Protein AF-A0A971C1N2-F1 (afdb_monomer_lite)

Sequence (74 aa):
MGDCQLESAAKT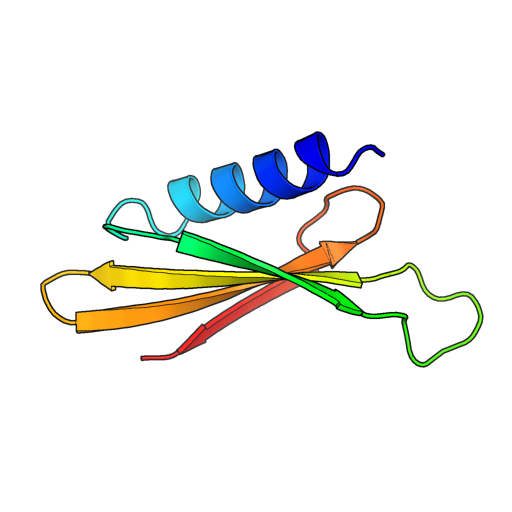YLQRHFPNLEGADPVRTERQAKTPGAPRQHVFDYTGTINGTTQRVRLVLDDTGKVVKAAVSR

Secondary structure (DSSP, 8-state):
--HHHHHHHHHHHHHHH-TT-EEEEEEEEEE--SSTTPPPEEEEEEEEEETTEEEEEEEEEETTS-EEEEEEE-

Foldseek 3Di:
DDPVLLVVLVVVVCCVPPVQFAPFDWDWDKAQDPDPPDFTKIWTWTWGDHPNRIKIKIFIAGPVSDGPDIDIDD

Structure (mmCIF, N/CA/C/O backbone):
data_AF-A0A971C1N2-F1
#
_entry.id   AF-A0A971C1N2-F1
#
loop_
_atom_site.group_PDB
_atom_site.id
_atom_site.type_symbol
_atom_site.label_atom_id
_atom_site.label_alt_id
_atom_site.label_comp_id
_atom_site.label_asym_id
_atom_site.label_entity_id
_atom_site.label_seq_id
_atom_site.pdbx_PDB_ins_code
_atom_site.Cartn_x
_atom_site.Cartn_y
_atom_site.Cartn_z
_atom_site.occupancy
_atom_site.B_iso_or_equiv
_atom_site.auth_seq_id
_atom_site.auth_comp_id
_atom_site.auth_asym_id
_atom_site.auth_atom_id
_atom_site.pdbx_PDB_model_num
ATOM 1 N N . MET A 1 1 ? 11.479 7.645 -12.874 1.00 58.44 1 MET A N 1
ATOM 2 C CA . MET A 1 1 ? 10.431 8.225 -12.007 1.00 58.44 1 MET A CA 1
ATOM 3 C C . MET A 1 1 ? 11.054 8.461 -10.641 1.00 58.44 1 MET A C 1
ATOM 5 O O . MET A 1 1 ? 11.814 7.605 -10.214 1.00 58.44 1 MET A O 1
ATOM 9 N N . GLY A 1 2 ? 10.848 9.622 -10.015 1.00 62.97 2 GLY A N 1
ATOM 10 C CA . GLY A 1 2 ? 11.440 9.912 -8.700 1.00 62.97 2 GLY A CA 1
ATOM 11 C C . GLY A 1 2 ? 10.672 9.242 -7.559 1.00 62.97 2 GLY A C 1
ATOM 12 O O . GLY A 1 2 ? 9.466 9.017 -7.676 1.00 62.97 2 GLY A O 1
ATOM 13 N N . ASP A 1 3 ? 11.355 8.976 -6.448 1.00 68.56 3 ASP A N 1
ATOM 14 C CA . ASP A 1 3 ? 10.815 8.322 -5.247 1.00 68.56 3 ASP A CA 1
ATOM 15 C C . ASP A 1 3 ? 9.512 8.962 -4.725 1.00 68.56 3 ASP A C 1
ATOM 17 O O . ASP A 1 3 ? 8.577 8.256 -4.344 1.00 68.56 3 ASP A O 1
ATOM 21 N N . CYS A 1 4 ? 9.391 10.292 -4.818 1.00 74.00 4 CYS A N 1
ATOM 22 C CA . CYS A 1 4 ? 8.190 11.034 -4.419 1.00 74.00 4 CYS A CA 1
ATOM 23 C C . CYS A 1 4 ? 6.941 10.703 -5.258 1.00 74.00 4 CYS A C 1
ATOM 25 O O . CYS A 1 4 ? 5.822 10.751 -4.743 1.00 74.00 4 CYS A O 1
ATOM 27 N N . GLN A 1 5 ? 7.094 10.373 -6.548 1.00 81.81 5 GLN A N 1
ATOM 28 C CA . GLN A 1 5 ? 5.951 10.047 -7.415 1.00 81.81 5 GLN A CA 1
ATOM 29 C C . GLN A 1 5 ? 5.387 8.659 -7.102 1.00 81.81 5 GLN A C 1
ATOM 31 O O . GLN A 1 5 ? 4.170 8.486 -7.073 1.00 81.81 5 GLN A O 1
ATOM 36 N N . LEU A 1 6 ? 6.262 7.691 -6.813 1.00 85.19 6 LEU A N 1
ATOM 37 C CA . LEU A 1 6 ? 5.869 6.334 -6.424 1.00 85.19 6 LEU A CA 1
ATOM 38 C C . LEU A 1 6 ? 5.118 6.338 -5.092 1.00 85.19 6 LEU A C 1
ATOM 40 O O . LEU A 1 6 ? 4.053 5.733 -4.978 1.00 85.19 6 LEU A O 1
ATOM 44 N N . GLU A 1 7 ? 5.630 7.075 -4.104 1.00 84.81 7 GLU A N 1
ATOM 45 C CA . GLU A 1 7 ? 4.954 7.218 -2.815 1.00 84.81 7 GLU A CA 1
ATOM 46 C C . GLU A 1 7 ? 3.589 7.904 -2.961 1.00 84.81 7 GLU A C 1
ATOM 48 O O . GLU A 1 7 ? 2.607 7.465 -2.361 1.00 84.81 7 GLU A O 1
ATOM 53 N N . SER A 1 8 ? 3.499 8.936 -3.805 1.00 87.94 8 SER A N 1
ATOM 54 C CA . SER A 1 8 ? 2.231 9.619 -4.088 1.00 87.94 8 SER A CA 1
ATOM 55 C C . SER A 1 8 ? 1.214 8.685 -4.748 1.00 87.94 8 SER A C 1
ATOM 57 O O . SER A 1 8 ? 0.042 8.687 -4.365 1.00 87.94 8 SER A O 1
ATOM 59 N N . ALA A 1 9 ? 1.643 7.847 -5.697 1.00 89.19 9 ALA A N 1
ATOM 60 C CA . ALA A 1 9 ? 0.783 6.857 -6.344 1.00 89.19 9 ALA A CA 1
ATOM 61 C C . ALA A 1 9 ? 0.280 5.801 -5.346 1.00 89.19 9 ALA A C 1
ATOM 63 O O . ALA A 1 9 ? -0.914 5.494 -5.317 1.00 89.19 9 ALA A O 1
ATOM 64 N N . ALA A 1 10 ? 1.165 5.299 -4.482 1.00 88.88 10 ALA A N 1
ATOM 65 C CA . ALA A 1 10 ? 0.818 4.335 -3.444 1.00 88.88 10 ALA A CA 1
ATOM 66 C C . ALA A 1 10 ? -0.155 4.935 -2.407 1.00 88.88 10 ALA A C 1
ATOM 68 O O . ALA A 1 10 ? -1.181 4.322 -2.108 1.00 88.88 10 ALA A O 1
ATOM 69 N N . LYS A 1 11 ? 0.085 6.173 -1.947 1.00 87.81 11 LYS A N 1
ATOM 70 C CA . LYS A 1 11 ? -0.829 6.913 -1.055 1.00 87.81 11 LYS A CA 1
ATOM 71 C C . LYS A 1 11 ? -2.192 7.160 -1.701 1.00 87.81 11 LYS A C 1
ATOM 73 O O . LYS A 1 11 ? -3.214 6.926 -1.064 1.00 87.81 11 LYS A O 1
ATOM 78 N N . THR A 1 12 ? -2.221 7.569 -2.970 1.00 90.69 12 THR A N 1
ATOM 79 C CA . THR A 1 12 ? -3.472 7.804 -3.714 1.00 90.69 12 THR A CA 1
ATOM 80 C C . THR A 1 12 ? -4.290 6.518 -3.836 1.00 90.69 12 THR A C 1
ATOM 82 O O . THR A 1 12 ? -5.501 6.521 -3.616 1.00 90.69 12 THR A O 1
ATOM 85 N N . TYR A 1 13 ? -3.634 5.397 -4.151 1.00 91.12 13 TYR A N 1
ATOM 86 C CA . TYR A 1 13 ? -4.289 4.092 -4.207 1.00 91.12 13 TYR A CA 1
ATOM 87 C C . TYR A 1 13 ? -4.856 3.695 -2.839 1.00 91.12 13 TYR A C 1
ATOM 89 O O . TYR A 1 13 ? -6.010 3.275 -2.742 1.00 91.12 13 TYR A O 1
ATOM 97 N N . LEU A 1 14 ? -4.068 3.877 -1.777 1.00 88.94 14 LEU A N 1
ATOM 98 C CA . LEU A 1 14 ? -4.480 3.575 -0.413 1.00 88.94 14 LEU A CA 1
ATOM 99 C C . LEU A 1 14 ? -5.703 4.395 0.007 1.00 88.94 14 LEU A C 1
ATOM 101 O O . LEU A 1 14 ? -6.681 3.815 0.455 1.00 88.94 14 LEU A O 1
ATOM 105 N N . GLN A 1 15 ? -5.696 5.712 -0.205 1.00 88.69 15 GLN A N 1
ATOM 106 C CA . GLN A 1 15 ? -6.825 6.586 0.134 1.00 88.69 15 GLN A CA 1
ATOM 107 C C . GLN A 1 15 ? -8.096 6.230 -0.645 1.00 88.69 15 GLN A C 1
ATOM 109 O O . GLN A 1 15 ? -9.197 6.313 -0.109 1.00 88.69 15 GLN A O 1
ATOM 114 N N . ARG A 1 16 ? -7.957 5.800 -1.905 1.00 90.75 16 ARG A N 1
ATOM 115 C CA . ARG A 1 16 ? -9.098 5.424 -2.747 1.00 90.75 16 ARG A CA 1
ATOM 116 C C . ARG A 1 16 ? -9.732 4.093 -2.339 1.00 90.75 16 ARG A C 1
ATOM 118 O O . ARG A 1 16 ? -10.949 3.962 -2.412 1.00 90.75 16 ARG A O 1
ATOM 125 N N . HIS A 1 17 ? -8.921 3.104 -1.964 1.00 89.00 17 HIS A N 1
ATOM 126 C CA . HIS A 1 17 ? -9.391 1.744 -1.667 1.00 89.00 17 HIS A CA 1
ATOM 127 C C . HIS A 1 17 ? -9.582 1.470 -0.167 1.00 89.00 17 HIS A C 1
ATOM 129 O O . HIS A 1 17 ? -10.383 0.615 0.200 1.00 89.00 17 HIS A O 1
ATOM 135 N N . PHE A 1 18 ? -8.883 2.212 0.690 1.00 87.31 18 PHE A N 1
ATOM 136 C CA . PHE A 1 18 ? -8.908 2.109 2.150 1.00 87.31 18 PHE A CA 1
ATOM 137 C C . PHE A 1 18 ? -9.076 3.500 2.788 1.00 87.31 18 PHE A C 1
ATOM 139 O O . PHE A 1 18 ? -8.231 3.916 3.582 1.00 87.31 18 PHE A O 1
ATOM 146 N N . PRO A 1 19 ? -10.166 4.233 2.479 1.00 85.88 19 PRO A N 1
ATOM 147 C CA . PRO A 1 19 ? -10.379 5.593 2.989 1.00 85.88 19 PRO A CA 1
ATOM 148 C C . PRO A 1 19 ? -10.500 5.661 4.519 1.00 85.88 19 PRO A C 1
ATOM 150 O O . PRO A 1 19 ? -10.277 6.711 5.105 1.00 85.88 19 PRO A O 1
ATOM 153 N N . ASN A 1 20 ? -10.827 4.536 5.161 1.00 87.19 20 ASN A N 1
ATOM 154 C CA . ASN A 1 20 ? -11.019 4.432 6.608 1.00 87.19 20 ASN A CA 1
ATOM 155 C C . ASN A 1 20 ? -9.747 4.009 7.363 1.00 87.19 20 ASN A C 1
ATOM 157 O O . ASN A 1 20 ? -9.823 3.740 8.558 1.00 87.19 20 ASN A O 1
ATOM 161 N N . LEU A 1 21 ? -8.613 3.840 6.671 1.00 85.38 21 LEU A N 1
ATOM 162 C CA . LEU A 1 21 ? -7.357 3.434 7.297 1.00 85.38 21 LEU A CA 1
ATOM 163 C C . LEU A 1 21 ? -6.715 4.636 7.996 1.00 85.38 21 LEU A C 1
ATOM 165 O O . LEU A 1 21 ? -6.129 5.504 7.351 1.00 85.38 21 LEU A O 1
ATOM 169 N N . GLU A 1 22 ? -6.809 4.665 9.320 1.00 83.31 22 GLU A N 1
ATOM 170 C CA . GLU A 1 22 ? -6.224 5.719 10.147 1.00 83.31 22 GLU A CA 1
ATOM 171 C C . GLU A 1 22 ? -4.778 5.385 10.528 1.00 83.31 22 GLU A C 1
ATOM 173 O O . GLU A 1 22 ? -4.455 4.230 10.816 1.00 83.31 22 GLU A O 1
ATOM 178 N N . GLY A 1 23 ? -3.903 6.397 10.551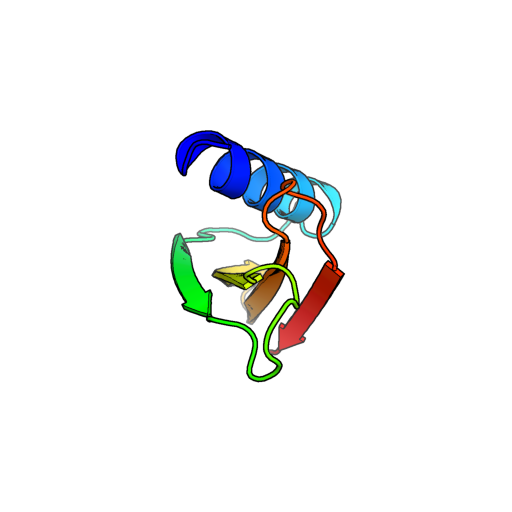 1.00 71.50 23 GLY A N 1
ATOM 179 C CA . GLY A 1 23 ? -2.509 6.238 10.987 1.00 71.50 23 GLY A CA 1
ATOM 180 C C . GLY A 1 23 ? -1.660 5.365 10.062 1.00 71.50 23 GLY A C 1
ATOM 181 O O . GLY A 1 23 ? -0.844 4.592 10.543 1.00 71.50 23 GLY A O 1
ATOM 182 N N . ALA A 1 24 ? -1.887 5.442 8.748 1.00 75.19 24 ALA A N 1
ATOM 183 C CA . ALA A 1 24 ? -1.180 4.638 7.758 1.00 75.19 24 ALA A CA 1
ATOM 184 C C . ALA A 1 24 ? 0.270 5.113 7.540 1.00 75.19 24 ALA A C 1
ATOM 186 O O . ALA A 1 24 ? 0.543 5.853 6.593 1.00 75.19 24 ALA A O 1
ATOM 187 N N . ASP A 1 25 ? 1.201 4.666 8.382 1.00 76.94 25 ASP A N 1
ATOM 188 C CA . ASP A 1 25 ? 2.632 4.921 8.185 1.00 76.94 25 ASP A CA 1
ATOM 189 C C . ASP A 1 25 ? 3.195 4.027 7.063 1.00 76.94 25 ASP A C 1
ATOM 191 O O . ASP A 1 25 ? 3.124 2.795 7.167 1.00 76.94 25 ASP A O 1
ATOM 195 N N . PRO A 1 26 ? 3.736 4.605 5.970 1.00 79.50 26 PRO A N 1
ATOM 196 C CA . PRO A 1 26 ? 4.338 3.834 4.892 1.00 79.50 26 PRO A CA 1
ATOM 197 C C . PRO A 1 26 ? 5.750 3.375 5.255 1.00 79.50 26 PRO A C 1
ATOM 199 O O . PRO A 1 26 ? 6.667 4.181 5.398 1.00 79.50 26 PRO A O 1
ATOM 202 N N . VAL A 1 27 ? 5.966 2.065 5.270 1.00 83.88 27 VAL A N 1
ATOM 203 C CA . VAL A 1 27 ? 7.300 1.470 5.201 1.00 83.88 27 VAL A CA 1
ATOM 204 C C . VAL A 1 27 ? 7.582 1.115 3.750 1.00 83.88 27 VAL A C 1
ATOM 206 O O . VAL A 1 27 ? 6.947 0.233 3.171 1.00 83.88 27 VAL A O 1
ATOM 209 N N . ARG A 1 28 ? 8.548 1.800 3.138 1.00 82.31 28 ARG A N 1
ATOM 210 C CA . ARG A 1 28 ? 8.973 1.493 1.773 1.00 82.31 28 ARG A CA 1
ATOM 211 C C . ARG A 1 28 ? 10.098 0.467 1.772 1.00 82.31 28 ARG A C 1
ATOM 213 O O . ARG A 1 28 ? 11.045 0.548 2.546 1.00 82.31 28 ARG A O 1
ATOM 220 N N . THR A 1 29 ? 10.019 -0.488 0.858 1.00 82.31 29 THR A N 1
ATOM 221 C CA . THR A 1 29 ? 11.083 -1.449 0.574 1.00 82.31 29 THR A CA 1
ATOM 222 C C . THR A 1 29 ? 11.218 -1.613 -0.932 1.00 82.31 29 THR A C 1
ATOM 224 O O . THR A 1 29 ? 10.273 -2.009 -1.613 1.00 82.31 29 THR A O 1
ATOM 227 N N . GLU A 1 30 ? 12.399 -1.337 -1.473 1.00 81.62 30 GLU A N 1
ATOM 228 C CA . GLU A 1 30 ? 12.694 -1.669 -2.864 1.00 81.62 30 GLU A CA 1
ATOM 229 C C . GLU A 1 30 ? 13.008 -3.167 -2.971 1.00 81.62 30 GLU A C 1
ATOM 231 O O . GLU A 1 30 ? 13.799 -3.717 -2.202 1.00 81.62 30 GLU A O 1
ATOM 236 N N . ARG A 1 31 ? 12.362 -3.848 -3.918 1.00 77.31 31 ARG A N 1
ATOM 237 C CA . ARG A 1 31 ? 12.664 -5.231 -4.277 1.00 77.31 31 ARG A CA 1
ATOM 238 C C . ARG A 1 31 ? 13.118 -5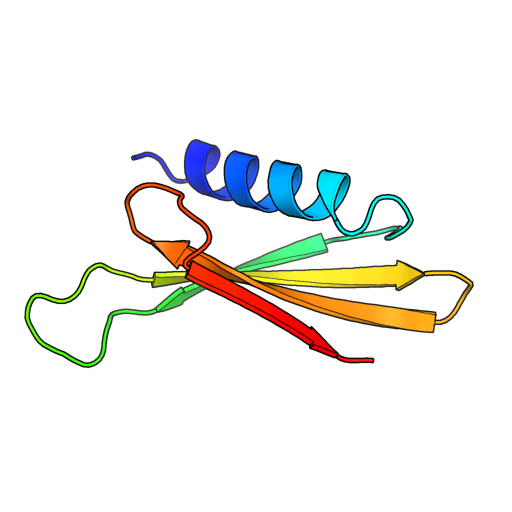.287 -5.722 1.00 77.31 31 ARG A C 1
ATOM 240 O O . ARG A 1 31 ? 12.358 -5.022 -6.654 1.00 77.31 31 ARG A O 1
ATOM 247 N N . GLN A 1 32 ? 14.353 -5.727 -5.911 1.00 71.19 32 GLN A N 1
ATOM 248 C CA . GLN A 1 32 ? 14.825 -6.084 -7.234 1.00 71.19 32 GLN A CA 1
ATOM 249 C C . GLN A 1 32 ? 14.095 -7.349 -7.698 1.00 71.19 32 GLN A C 1
ATOM 251 O O . GLN A 1 32 ? 13.929 -8.309 -6.936 1.00 71.19 32 GLN A O 1
ATOM 256 N N . ALA A 1 33 ? 13.614 -7.340 -8.940 1.00 64.75 33 ALA A N 1
ATOM 257 C CA . ALA A 1 33 ? 13.002 -8.519 -9.520 1.00 64.75 33 ALA A CA 1
ATOM 258 C C . ALA A 1 33 ? 14.028 -9.662 -9.566 1.00 64.75 33 ALA A C 1
ATOM 260 O O . ALA A 1 33 ? 15.182 -9.464 -9.938 1.00 64.75 33 ALA A O 1
ATOM 261 N N . LYS A 1 34 ? 13.599 -10.874 -9.194 1.00 66.94 34 LYS A N 1
ATOM 262 C CA . LYS A 1 34 ? 14.452 -12.077 -9.217 1.00 66.94 34 LYS A CA 1
ATOM 263 C C . LYS A 1 34 ? 14.853 -12.499 -10.637 1.00 66.94 34 LYS A C 1
ATOM 265 O O . LYS A 1 34 ? 15.760 -13.308 -10.794 1.00 66.94 34 LYS A O 1
ATOM 270 N N . THR A 1 35 ? 14.170 -11.970 -11.649 1.00 72.19 35 THR A N 1
ATOM 271 C CA . THR A 1 35 ? 14.385 -12.301 -13.057 1.00 72.19 35 THR A CA 1
ATOM 272 C C . THR A 1 35 ? 15.165 -11.178 -13.747 1.00 72.19 35 THR A C 1
ATOM 274 O O . THR A 1 35 ? 14.729 -10.024 -13.677 1.00 72.19 35 THR A O 1
ATOM 277 N N . PRO A 1 36 ? 16.272 -11.480 -14.451 1.00 66.44 36 PRO A N 1
ATOM 278 C CA . PRO A 1 36 ? 16.984 -10.495 -15.260 1.00 66.44 36 PRO A CA 1
ATOM 279 C C . PRO A 1 36 ? 16.050 -9.879 -16.312 1.00 66.44 36 PRO A C 1
ATOM 281 O O . PRO A 1 36 ? 15.393 -10.603 -17.056 1.00 66.44 36 PRO A O 1
ATOM 284 N N . GLY A 1 37 ? 15.973 -8.547 -16.361 1.00 71.00 37 GLY A N 1
ATOM 285 C CA . GLY A 1 37 ? 15.135 -7.808 -17.316 1.00 71.00 37 GLY A CA 1
ATOM 286 C C . GLY A 1 37 ? 13.693 -7.538 -16.868 1.00 71.00 37 GLY A C 1
ATOM 287 O O . GLY A 1 37 ? 12.975 -6.823 -17.562 1.00 71.00 37 GLY A O 1
ATOM 288 N N . ALA A 1 38 ? 13.260 -8.050 -15.712 1.00 73.50 38 ALA A N 1
ATOM 289 C CA . ALA A 1 38 ? 11.967 -7.675 -15.146 1.00 73.50 38 ALA A CA 1
ATOM 290 C C . ALA A 1 38 ? 12.035 -6.283 -14.476 1.00 73.50 38 ALA A C 1
ATOM 292 O O . ALA A 1 38 ? 13.062 -5.948 -13.874 1.00 73.50 38 ALA A O 1
ATOM 293 N N . PRO A 1 39 ? 10.961 -5.472 -14.565 1.00 74.25 39 PRO A N 1
ATOM 294 C CA . PRO A 1 39 ? 10.914 -4.151 -13.940 1.00 74.25 39 PRO A CA 1
ATOM 295 C C . PRO A 1 39 ? 11.092 -4.265 -12.424 1.00 74.25 39 PRO A C 1
ATOM 297 O O . PRO A 1 39 ? 10.643 -5.239 -11.806 1.00 74.25 39 PRO A O 1
ATOM 300 N N . ARG A 1 40 ? 11.759 -3.280 -11.814 1.00 82.19 40 ARG A N 1
ATOM 301 C CA . ARG A 1 40 ? 11.948 -3.244 -10.362 1.00 82.19 40 ARG A CA 1
ATOM 302 C C . ARG A 1 40 ? 10.592 -3.061 -9.696 1.00 82.19 40 ARG A C 1
ATOM 304 O O . ARG A 1 40 ? 9.675 -2.446 -10.242 1.00 82.19 40 ARG A O 1
ATOM 311 N N . GLN A 1 41 ? 10.471 -3.636 -8.506 1.00 88.31 41 GLN A N 1
ATOM 312 C CA . GLN A 1 41 ? 9.250 -3.573 -7.726 1.00 88.31 41 GLN A CA 1
ATOM 313 C C . GLN A 1 41 ? 9.480 -2.725 -6.482 1.00 88.31 41 GLN A C 1
ATOM 315 O O . GLN A 1 41 ? 10.385 -2.975 -5.690 1.00 88.31 41 GLN A O 1
ATOM 320 N N . HIS A 1 42 ? 8.615 -1.743 -6.287 1.00 89.06 42 HIS A N 1
ATOM 321 C CA . HIS A 1 42 ? 8.606 -0.869 -5.124 1.00 89.06 42 HIS A CA 1
ATOM 322 C C . HIS A 1 42 ? 7.484 -1.323 -4.203 1.00 89.06 42 HIS A C 1
ATOM 324 O O . HIS A 1 42 ? 6.308 -1.235 -4.552 1.00 89.06 42 HIS A O 1
ATOM 330 N N . VAL A 1 43 ? 7.843 -1.862 -3.043 1.00 90.25 43 VAL A N 1
ATOM 331 C CA . VAL A 1 43 ? 6.883 -2.342 -2.050 1.00 90.25 43 VAL A CA 1
ATOM 332 C C . VAL A 1 43 ? 6.633 -1.238 -1.029 1.00 90.25 43 VAL A C 1
ATOM 334 O O . VAL A 1 43 ? 7.575 -0.671 -0.483 1.00 90.25 43 VAL A O 1
ATOM 337 N N . PHE A 1 44 ? 5.367 -0.952 -0.762 1.00 90.62 44 PHE A N 1
ATOM 338 C CA . PHE A 1 44 ? 4.907 -0.028 0.263 1.00 90.62 44 PHE A CA 1
ATOM 339 C C . PHE A 1 44 ? 4.020 -0.798 1.236 1.00 90.62 44 PHE A C 1
ATOM 341 O O . PHE A 1 44 ? 2.943 -1.263 0.870 1.00 90.62 44 PHE A O 1
ATOM 348 N N . ASP A 1 45 ? 4.492 -0.964 2.462 1.00 90.44 45 ASP A N 1
ATOM 349 C CA . ASP A 1 45 ? 3.762 -1.583 3.558 1.00 90.44 45 ASP A CA 1
ATOM 350 C C . ASP A 1 45 ? 3.164 -0.481 4.436 1.00 90.44 45 ASP A C 1
ATOM 352 O O . ASP A 1 45 ? 3.882 0.223 5.136 1.00 90.44 45 ASP A O 1
ATOM 356 N N . TYR A 1 46 ? 1.846 -0.327 4.402 1.00 89.25 46 TYR A N 1
ATOM 357 C CA . TYR A 1 46 ? 1.104 0.581 5.268 1.00 89.25 46 TYR A CA 1
ATOM 358 C C . TYR A 1 46 ? 0.564 -0.198 6.455 1.00 89.25 46 TYR A C 1
ATOM 360 O O . TYR A 1 46 ? -0.074 -1.233 6.272 1.00 89.25 46 TYR A O 1
ATOM 368 N N . THR A 1 47 ? 0.778 0.295 7.668 1.00 89.81 47 THR A N 1
ATOM 369 C CA . THR A 1 47 ? 0.094 -0.224 8.859 1.00 89.81 47 THR A CA 1
ATOM 370 C C . THR A 1 47 ? -0.818 0.865 9.372 1.00 89.81 47 THR A C 1
ATOM 372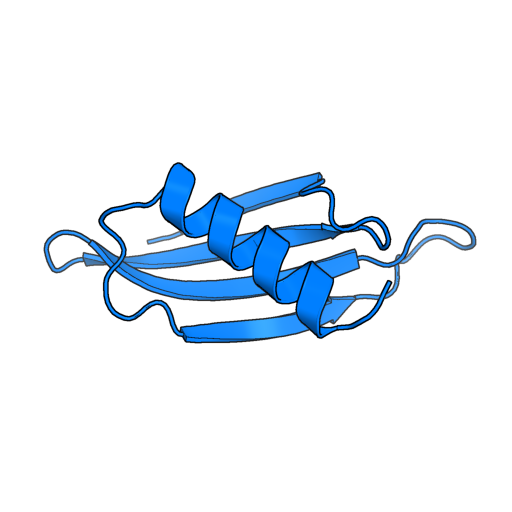 O O . THR A 1 47 ? -0.342 1.963 9.605 1.00 89.81 47 THR A O 1
ATOM 375 N N . GLY A 1 48 ? -2.102 0.577 9.530 1.00 88.94 48 GLY A N 1
ATOM 376 C CA . GLY A 1 48 ? -3.056 1.516 10.107 1.00 88.94 48 GLY A CA 1
ATOM 377 C C . GLY A 1 48 ? -4.160 0.784 10.851 1.00 88.94 48 GLY A C 1
ATOM 378 O O . GLY A 1 48 ? -4.101 -0.432 11.033 1.00 88.94 48 GLY A O 1
ATOM 379 N N . THR A 1 49 ? -5.182 1.514 11.270 1.00 88.50 49 THR A N 1
ATOM 380 C CA . THR A 1 49 ? -6.299 0.970 12.049 1.00 88.50 49 THR A CA 1
ATOM 381 C C . THR A 1 49 ? -7.608 1.275 11.334 1.00 88.50 49 THR A C 1
ATOM 383 O O . THR A 1 49 ? -7.811 2.391 10.874 1.00 88.50 49 THR A O 1
ATOM 386 N N . ILE A 1 50 ? -8.495 0.286 11.211 1.00 86.75 50 ILE A N 1
ATOM 387 C CA . ILE A 1 50 ? -9.854 0.458 10.675 1.00 86.75 50 ILE A CA 1
ATOM 388 C C . ILE A 1 50 ? -10.814 -0.093 11.724 1.00 86.75 50 ILE A C 1
ATOM 390 O O . ILE A 1 50 ? -10.751 -1.281 12.044 1.00 86.75 50 ILE A O 1
ATOM 394 N N . ASN A 1 51 ? -11.701 0.751 12.258 1.00 86.50 51 ASN A N 1
ATOM 395 C CA . ASN A 1 51 ? -12.675 0.373 13.293 1.00 86.50 51 ASN A CA 1
ATOM 396 C C . ASN A 1 51 ? -12.027 -0.334 14.506 1.00 86.50 51 ASN A C 1
ATOM 398 O O . ASN A 1 51 ? -12.519 -1.359 14.974 1.00 86.50 51 ASN A O 1
ATOM 402 N N . GLY A 1 52 ? -10.873 0.160 14.968 1.00 84.75 52 GLY A N 1
ATOM 403 C CA . GLY A 1 52 ? -10.134 -0.423 16.099 1.00 84.75 52 GLY A CA 1
ATOM 404 C C . GLY A 1 52 ? -9.380 -1.725 15.794 1.00 84.75 52 GLY A C 1
ATOM 405 O O . GLY A 1 52 ? -8.743 -2.277 16.685 1.00 84.75 52 GLY A O 1
ATOM 406 N N . THR A 1 53 ? -9.409 -2.212 14.550 1.00 88.12 53 THR A N 1
ATOM 407 C CA . THR A 1 53 ? -8.602 -3.358 14.107 1.00 88.12 53 THR A CA 1
ATOM 408 C C . THR A 1 53 ? -7.384 -2.871 13.338 1.00 88.12 53 THR A C 1
ATOM 410 O O . THR A 1 53 ? -7.529 -2.175 12.330 1.00 88.12 53 THR A O 1
ATOM 413 N N . THR A 1 54 ? -6.186 -3.255 13.779 1.00 89.12 54 THR A N 1
ATOM 414 C CA . THR A 1 54 ? -4.960 -3.002 13.017 1.00 89.12 54 THR A CA 1
ATOM 415 C C . THR A 1 54 ? -5.018 -3.776 11.703 1.00 89.12 54 THR A C 1
ATOM 417 O O . THR A 1 54 ? -5.311 -4.964 11.685 1.00 89.12 54 THR A O 1
ATOM 420 N N . GLN A 1 55 ? -4.775 -3.091 10.592 1.00 89.25 55 GLN A N 1
ATOM 421 C CA . GLN A 1 55 ? -4.667 -3.687 9.271 1.00 89.25 55 GLN A CA 1
ATOM 422 C C . GLN A 1 55 ? -3.345 -3.279 8.641 1.00 89.25 55 GLN A C 1
ATOM 424 O O . GLN A 1 55 ? -2.871 -2.150 8.780 1.00 89.25 55 GLN A O 1
ATOM 429 N N . ARG A 1 56 ? -2.755 -4.221 7.917 1.00 89.56 56 ARG A N 1
ATOM 430 C CA . ARG A 1 56 ? -1.553 -4.017 7.122 1.00 89.56 56 ARG A CA 1
ATOM 431 C C . ARG A 1 56 ? -1.911 -4.127 5.652 1.00 89.56 56 ARG A C 1
ATOM 433 O O . ARG A 1 56 ? -2.441 -5.145 5.213 1.00 89.56 56 ARG A O 1
ATOM 440 N N . VAL A 1 57 ? -1.613 -3.086 4.889 1.00 90.75 57 VAL A N 1
ATOM 441 C CA . VAL A 1 57 ? -1.839 -3.024 3.448 1.00 90.75 57 VAL A CA 1
ATOM 442 C C . VAL A 1 57 ? -0.492 -2.965 2.749 1.00 90.75 57 VAL A C 1
ATOM 444 O O . VAL A 1 57 ? 0.232 -1.983 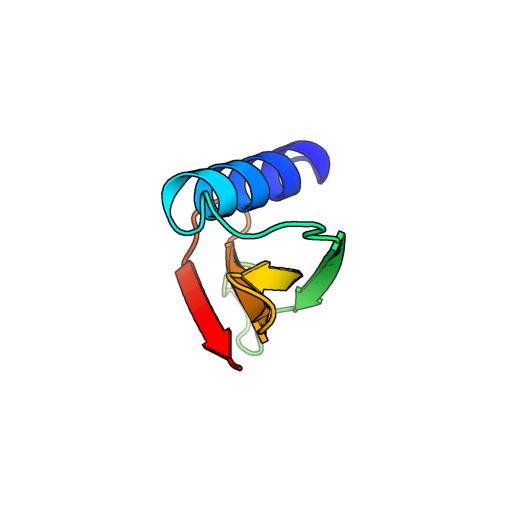2.851 1.00 90.75 57 VAL A O 1
ATOM 447 N N . ARG A 1 58 ? -0.166 -4.015 2.004 1.00 91.56 58 ARG A N 1
ATOM 448 C CA . ARG A 1 58 ? 1.019 -4.083 1.157 1.00 91.56 58 ARG A CA 1
ATOM 449 C C . ARG A 1 58 ? 0.650 -3.732 -0.273 1.00 91.56 58 ARG A C 1
ATOM 451 O O . ARG A 1 58 ? -0.092 -4.476 -0.915 1.00 91.56 58 ARG A O 1
ATOM 458 N N . LEU A 1 59 ? 1.225 -2.663 -0.802 1.00 92.38 59 LEU A N 1
ATOM 459 C CA . LEU A 1 59 ? 1.154 -2.292 -2.211 1.00 92.38 59 LEU A CA 1
ATOM 460 C C . LEU A 1 59 ? 2.492 -2.590 -2.884 1.00 92.38 59 LEU A C 1
ATOM 462 O O . LEU A 1 59 ? 3.551 -2.336 -2.325 1.00 92.38 59 LEU A O 1
ATOM 466 N N . VAL A 1 60 ? 2.454 -3.138 -4.090 1.00 91.06 60 VAL A N 1
ATOM 467 C CA . VAL A 1 60 ? 3.626 -3.339 -4.942 1.00 91.06 60 VAL A CA 1
ATOM 468 C C . VAL A 1 60 ? 3.393 -2.559 -6.216 1.00 91.06 60 VAL A C 1
ATOM 470 O O . VAL A 1 60 ? 2.424 -2.815 -6.933 1.00 91.06 60 VAL A O 1
ATOM 473 N N . LEU A 1 61 ? 4.275 -1.605 -6.472 1.00 90.69 61 LEU A N 1
ATOM 474 C CA . LEU A 1 61 ? 4.285 -0.770 -7.659 1.00 90.69 61 LEU A CA 1
ATOM 475 C C . LEU A 1 61 ? 5.450 -1.189 -8.558 1.00 90.69 61 LEU A C 1
ATOM 477 O O . LEU A 1 61 ? 6.470 -1.670 -8.066 1.00 90.69 61 LEU A O 1
ATOM 481 N N . ASP A 1 62 ? 5.307 -1.019 -9.865 1.00 88.56 62 ASP A N 1
ATOM 482 C CA . ASP A 1 62 ? 6.441 -1.088 -10.791 1.00 88.56 62 ASP A CA 1
ATOM 483 C C . ASP A 1 62 ? 7.177 0.265 -10.885 1.00 88.56 62 ASP A C 1
ATOM 485 O O . ASP A 1 62 ? 6.771 1.260 -10.278 1.00 88.56 62 ASP A O 1
ATOM 489 N N . ASP A 1 63 ? 8.262 0.323 -11.663 1.00 85.12 63 ASP A N 1
ATOM 490 C CA . ASP A 1 63 ? 9.028 1.556 -11.912 1.00 85.12 63 ASP A CA 1
ATOM 491 C C . ASP A 1 63 ? 8.218 2.685 -12.581 1.00 85.12 63 ASP A C 1
AT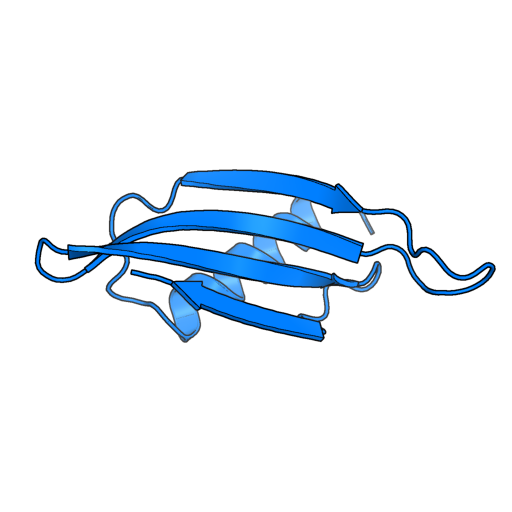OM 493 O O . ASP A 1 63 ? 8.658 3.838 -12.588 1.00 85.12 63 ASP A O 1
ATOM 497 N N . THR A 1 64 ? 7.041 2.377 -13.140 1.00 85.62 64 THR A N 1
ATOM 498 C CA . THR A 1 64 ? 6.119 3.356 -13.739 1.00 85.62 64 THR A CA 1
ATOM 499 C C . THR A 1 64 ? 5.094 3.896 -12.736 1.00 85.62 64 THR A C 1
ATOM 501 O O . THR A 1 64 ? 4.263 4.733 -13.083 1.00 85.62 64 THR A O 1
ATOM 504 N N . GLY A 1 65 ? 5.135 3.427 -11.484 1.00 85.31 65 GLY A N 1
ATOM 505 C CA . GLY A 1 65 ? 4.187 3.802 -10.437 1.00 85.31 65 GLY A CA 1
ATOM 506 C C . GLY A 1 65 ? 2.826 3.128 -10.557 1.00 85.31 65 GLY A C 1
ATOM 507 O O . GLY A 1 65 ? 1.892 3.494 -9.841 1.00 85.31 65 GLY A O 1
ATOM 508 N N . LYS A 1 66 ? 2.697 2.118 -11.422 1.00 88.00 66 LYS A N 1
ATOM 509 C CA . LYS A 1 66 ? 1.478 1.323 -11.522 1.00 88.00 66 LYS A CA 1
ATOM 510 C C . LYS A 1 66 ? 1.466 0.279 -10.415 1.00 88.00 66 LYS A C 1
ATOM 512 O O . LYS A 1 66 ? 2.409 -0.494 -10.268 1.00 88.00 66 LYS A O 1
ATOM 517 N N . VAL A 1 67 ? 0.372 0.215 -9.658 1.00 89.19 67 VAL A N 1
ATOM 518 C CA . VAL A 1 67 ? 0.158 -0.844 -8.663 1.00 89.19 67 VAL A CA 1
ATOM 519 C C . VAL A 1 67 ? -0.051 -2.170 -9.396 1.00 89.19 67 VAL A C 1
ATOM 521 O O . VAL A 1 67 ? -1.065 -2.370 -10.063 1.00 89.19 67 VAL A O 1
ATOM 524 N N . VAL A 1 68 ? 0.920 -3.074 -9.280 1.00 89.31 68 VAL A N 1
ATOM 525 C CA . VAL A 1 68 ? 0.892 -4.418 -9.880 1.00 89.31 68 VAL A CA 1
ATOM 526 C C . VAL A 1 68 ? 0.371 -5.475 -8.909 1.00 89.31 68 VAL A C 1
ATOM 528 O O . VAL A 1 68 ? -0.092 -6.531 -9.337 1.00 89.31 68 VAL A O 1
ATOM 531 N N . LYS A 1 69 ? 0.427 -5.209 -7.599 1.00 89.75 69 LYS A N 1
ATOM 532 C CA . LYS A 1 69 ? -0.131 -6.093 -6.570 1.00 89.75 69 LYS A CA 1
ATOM 533 C C . LYS A 1 69 ? -0.558 -5.294 -5.345 1.00 89.75 69 LYS A C 1
ATOM 535 O O . LYS A 1 69 ? 0.164 -4.406 -4.909 1.00 89.75 69 LYS A O 1
ATOM 540 N N . ALA A 1 70 ? -1.689 -5.660 -4.756 1.00 90.75 70 ALA A N 1
ATOM 541 C CA . ALA A 1 70 ? -2.128 -5.174 -3.455 1.00 90.75 70 ALA A CA 1
ATOM 542 C C . ALA A 1 70 ? -2.534 -6.375 -2.594 1.00 90.75 70 ALA A C 1
ATOM 544 O O . ALA A 1 70 ? -3.179 -7.301 -3.086 1.00 90.75 70 ALA A O 1
ATOM 545 N N . ALA A 1 71 ? -2.125 -6.390 -1.332 1.00 89.25 71 ALA A N 1
ATOM 546 C CA . ALA A 1 71 ? -2.494 -7.418 -0.371 1.00 89.25 71 ALA A CA 1
ATOM 547 C C . ALA A 1 71 ? -2.841 -6.765 0.964 1.00 89.25 71 ALA A C 1
ATOM 549 O O . ALA A 1 71 ? -2.168 -5.831 1.390 1.00 89.25 71 ALA A O 1
ATOM 550 N N . VAL A 1 72 ? -3.876 -7.274 1.621 1.00 87.44 72 VAL A N 1
ATOM 551 C CA . VAL A 1 72 ? -4.316 -6.799 2.933 1.00 87.44 72 VAL A CA 1
ATOM 552 C C . VAL A 1 72 ? -4.232 -7.959 3.905 1.00 87.44 72 VAL A C 1
ATOM 554 O O . VAL A 1 72 ? -4.717 -9.051 3.608 1.00 87.44 72 VAL A O 1
ATOM 557 N N . SER A 1 73 ? -3.626 -7.721 5.059 1.00 86.88 73 SER A N 1
ATOM 558 C CA . SER A 1 73 ? -3.630 -8.642 6.189 1.00 86.88 73 SER A CA 1
ATOM 559 C C . SER A 1 73 ? -4.162 -7.938 7.430 1.00 86.88 73 SER A C 1
ATOM 561 O O . SER A 1 73 ? -3.965 -6.735 7.601 1.00 86.88 73 SER A O 1
ATOM 563 N N . ARG A 1 74 ? -4.841 -8.705 8.276 1.00 78.62 74 ARG A N 1
ATOM 564 C CA . ARG A 1 74 ? -5.243 -8.287 9.620 1.00 78.62 74 ARG A CA 1
ATOM 565 C C . ARG A 1 74 ? -4.100 -8.554 10.593 1.00 78.62 74 ARG A C 1
ATOM 567 O O . ARG A 1 74 ? -3.337 -9.509 10.319 1.00 78.62 74 ARG A O 1
#

pLDDT: mean 83.79, std 7.95, range [58.44, 92.38]

Radius of gyration: 12.54 Å; chains: 1; bounding box: 30×23×33 Å